Protein AF-A0A7Y3NFU4-F1 (afdb_monomer_lite)

Radius of gyration: 27.8 Å; chains: 1; bounding box: 65×65×71 Å

pLDDT: mean 79.95, std 17.38, range [44.38, 97.94]

Sequence (160 aa):
MVKKQNSPLGSLIEKRLDDLGKTQNWLAVETGLSPAAVSKWMKGGDLKRKQVSRLRELLKVSGDTLLDACEGKWVKVVSSTSAAPYLSASPPAAAFVADRDDVFHHAAPLRSEDLKIAELCRVVQELGPDEVDYLLKKARRILDEESSLRHDIKKSGHSA

Foldseek 3Di:
DPPDDWQLLLVLLVVLCVVVVHDLVRVCVQQVHDSVVSVCVRNQDDDDPVSLVSCCVVSVHDSVSNVCSSVSVPPVPPPPPPVPPPPDDDDPPDDDDDDDDDPPPPPPPDPPVVVVVVVVVVVVVVDDPVRVVVVVVVVVVVVVVVVVVVVVVVVVVPPD

Structure (mmCIF, N/CA/C/O backbone):
data_AF-A0A7Y3NFU4-F1
#
_entry.id   AF-A0A7Y3NFU4-F1
#
loop_
_atom_site.group_PDB
_atom_site.id
_atom_site.type_symbol
_atom_site.label_atom_id
_atom_site.label_alt_id
_atom_site.label_comp_id
_atom_site.label_asym_id
_atom_site.label_entity_id
_atom_site.label_seq_id
_atom_site.pdbx_PDB_ins_code
_atom_site.Cartn_x
_atom_site.Cartn_y
_atom_site.Cartn_z
_atom_site.occupancy
_atom_site.B_iso_or_equiv
_atom_site.auth_seq_id
_atom_site.auth_comp_id
_atom_site.auth_asym_id
_atom_site.auth_atom_id
_atom_site.pdbx_PDB_model_num
ATOM 1 N N . MET A 1 1 ? -23.976 18.784 15.444 1.00 48.56 1 MET A N 1
ATOM 2 C CA . MET A 1 1 ? -22.694 18.543 14.741 1.00 48.56 1 MET A CA 1
ATOM 3 C C . MET A 1 1 ? -22.930 17.491 13.670 1.00 48.56 1 MET A C 1
ATOM 5 O O . MET A 1 1 ? -23.216 16.351 14.010 1.00 48.56 1 MET A O 1
ATOM 9 N N . VAL A 1 2 ? -22.896 17.867 12.391 1.00 44.59 2 VAL A N 1
ATOM 10 C CA . VAL A 1 2 ? -23.046 16.906 11.288 1.00 44.59 2 VAL A CA 1
ATOM 11 C C . VAL A 1 2 ? -21.735 16.124 11.189 1.00 44.59 2 VAL A C 1
ATOM 13 O O . VAL A 1 2 ? -20.701 16.713 10.876 1.00 44.59 2 VAL A O 1
ATOM 16 N N . LYS A 1 3 ? -21.741 14.822 11.511 1.00 58.16 3 LYS A N 1
ATOM 17 C CA . LYS A 1 3 ? -20.585 13.949 11.256 1.00 58.16 3 LYS A CA 1
ATOM 18 C C . LYS A 1 3 ? -20.379 13.923 9.745 1.00 58.16 3 LYS A C 1
ATOM 20 O O . LYS A 1 3 ? -21.201 13.370 9.019 1.00 58.16 3 LYS A O 1
ATOM 25 N N . LYS A 1 4 ? -19.324 14.590 9.276 1.00 70.25 4 LYS A N 1
ATOM 26 C CA . LYS A 1 4 ? -18.932 14.578 7.867 1.00 70.25 4 LYS A CA 1
ATOM 27 C C . LYS A 1 4 ? -18.737 13.113 7.480 1.00 70.25 4 LYS A C 1
ATOM 29 O O . LYS A 1 4 ? -17.946 12.432 8.126 1.00 70.25 4 LYS A O 1
ATOM 34 N N . GLN A 1 5 ? -19.518 12.615 6.523 1.00 73.12 5 GLN A N 1
ATOM 35 C CA . GLN A 1 5 ? -19.413 11.216 6.122 1.00 73.12 5 GLN A CA 1
ATOM 36 C C . GLN A 1 5 ? -18.020 10.986 5.538 1.00 73.12 5 GLN A C 1
ATOM 38 O O . GLN A 1 5 ? -17.620 11.657 4.585 1.00 73.12 5 GLN A O 1
ATOM 43 N N . ASN A 1 6 ? -17.266 10.088 6.171 1.00 80.25 6 ASN A N 1
ATOM 44 C CA . ASN A 1 6 ? -15.981 9.650 5.656 1.00 80.25 6 ASN A CA 1
ATOM 45 C C . ASN A 1 6 ? -16.220 8.853 4.373 1.00 80.25 6 ASN A C 1
ATOM 47 O O . ASN A 1 6 ? -17.256 8.207 4.204 1.00 80.25 6 ASN A O 1
ATOM 51 N N . SER A 1 7 ? -15.261 8.934 3.453 1.00 90.62 7 SER A N 1
ATOM 52 C CA . SER A 1 7 ? -15.305 8.105 2.252 1.00 90.62 7 SER A CA 1
ATOM 53 C C . SER A 1 7 ? -15.290 6.617 2.637 1.00 90.62 7 SER A C 1
ATOM 55 O O . SER A 1 7 ? -14.793 6.282 3.716 1.00 90.62 7 SER A O 1
ATOM 57 N N . PRO A 1 8 ? -15.759 5.711 1.764 1.00 91.38 8 PRO A N 1
ATOM 58 C CA . PRO A 1 8 ? -15.719 4.275 2.033 1.00 91.38 8 PRO A CA 1
ATOM 59 C C . PRO A 1 8 ? -14.302 3.782 2.370 1.00 91.38 8 PRO A C 1
ATOM 61 O O . PRO A 1 8 ? -14.095 3.033 3.326 1.00 91.38 8 PRO A O 1
ATOM 64 N N . LEU A 1 9 ? -13.299 4.286 1.644 1.00 92.62 9 LEU A N 1
ATOM 65 C CA . LEU A 1 9 ? -11.886 4.061 1.941 1.00 92.62 9 LEU A CA 1
ATOM 66 C C . LEU A 1 9 ? -11.491 4.599 3.322 1.00 92.62 9 LEU A C 1
ATOM 68 O O . LEU A 1 9 ? -10.826 3.907 4.088 1.00 92.62 9 LEU A O 1
ATOM 72 N N . GLY A 1 10 ? -11.918 5.812 3.667 1.00 94.31 10 GLY A N 1
ATOM 73 C CA . GLY A 1 10 ? -11.646 6.404 4.974 1.00 94.31 10 GLY A CA 1
ATOM 74 C C . GLY A 1 10 ? -12.231 5.611 6.127 1.00 94.31 10 GLY A C 1
ATOM 75 O O . GLY A 1 10 ? -11.521 5.367 7.095 1.00 94.31 10 GLY A O 1
ATOM 76 N N . SER A 1 11 ? -13.474 5.150 6.000 1.00 93.19 11 SER A N 1
ATOM 77 C CA . SER A 1 11 ? -14.104 4.283 6.996 1.00 93.19 11 SER A CA 1
ATOM 78 C C . SER A 1 11 ? -13.387 2.938 7.130 1.00 93.19 11 SER A C 1
ATOM 80 O O . SER A 1 11 ? -13.247 2.437 8.242 1.00 93.19 11 SER A O 1
ATOM 82 N N . LEU A 1 12 ? -12.897 2.363 6.025 1.00 93.25 12 LEU A N 1
ATOM 83 C CA . LEU A 1 12 ? -12.099 1.135 6.056 1.00 93.25 12 LEU A CA 1
ATOM 84 C C . LEU A 1 12 ? -10.766 1.347 6.792 1.00 93.25 12 LEU A C 1
ATOM 86 O O . LEU A 1 12 ? -10.411 0.542 7.651 1.00 93.25 12 LEU A O 1
ATOM 90 N N . ILE A 1 13 ? -10.045 2.425 6.472 1.00 94.88 13 ILE A N 1
ATOM 91 C CA . ILE A 1 13 ? -8.765 2.764 7.110 1.00 94.88 13 ILE A CA 1
ATOM 92 C C . ILE A 1 13 ? -8.974 3.047 8.599 1.00 94.88 13 ILE A C 1
ATOM 94 O O . ILE A 1 13 ? -8.245 2.510 9.423 1.00 94.88 13 ILE A O 1
ATOM 98 N N . GLU A 1 14 ? -9.976 3.852 8.949 1.00 95.00 14 GLU A N 1
ATOM 99 C CA . GLU A 1 14 ? -10.302 4.207 10.333 1.00 95.00 14 GLU A CA 1
ATOM 100 C C . GLU A 1 14 ? -10.624 2.965 11.164 1.00 95.00 14 GLU A C 1
ATOM 102 O O . GLU A 1 14 ? -10.008 2.755 12.205 1.00 95.00 14 GLU A O 1
ATOM 107 N N . LYS A 1 15 ? -11.496 2.087 10.654 1.00 94.56 15 LYS A N 1
ATOM 108 C CA . LYS A 1 15 ? -11.829 0.820 11.311 1.00 94.56 15 LYS A CA 1
ATOM 109 C C . LYS A 1 15 ? -10.596 -0.058 11.529 1.00 94.56 15 LYS A C 1
ATOM 111 O O . LYS A 1 15 ? -10.440 -0.643 12.590 1.00 94.56 15 LYS A O 1
ATOM 116 N N . ARG A 1 16 ? -9.706 -0.154 10.538 1.00 95.69 16 ARG A N 1
ATOM 117 C CA . ARG A 1 16 ? -8.492 -0.975 10.659 1.00 95.69 16 ARG A CA 1
ATOM 118 C C . ARG A 1 16 ? -7.451 -0.381 11.590 1.00 95.69 16 ARG A C 1
ATOM 120 O O . ARG A 1 16 ? -6.752 -1.131 12.259 1.00 95.69 16 ARG A O 1
ATOM 127 N N . LEU A 1 17 ? -7.336 0.941 11.643 1.00 95.75 17 LEU A N 1
ATOM 128 C CA . LEU A 1 17 ? -6.482 1.600 12.624 1.00 95.75 17 LEU A CA 1
ATOM 129 C C . LEU A 1 17 ? -7.013 1.380 14.044 1.00 95.75 17 LEU A C 1
ATOM 131 O O . LEU A 1 17 ? -6.210 1.100 14.929 1.00 95.75 17 LEU A O 1
ATOM 135 N N . ASP A 1 18 ? -8.333 1.422 14.234 1.00 96.31 18 ASP A N 1
ATOM 136 C CA . ASP A 1 18 ? -8.991 1.110 15.507 1.00 96.31 18 ASP A CA 1
ATOM 137 C C . ASP A 1 18 ? -8.745 -0.349 15.933 1.00 96.31 18 ASP A C 1
ATOM 139 O O . ASP A 1 18 ? -8.213 -0.580 17.018 1.00 96.31 18 ASP A O 1
ATOM 143 N N . ASP A 1 19 ? -8.968 -1.318 15.030 1.00 95.75 19 ASP A N 1
ATOM 144 C CA . ASP A 1 19 ? -8.677 -2.749 15.251 1.00 95.75 19 ASP A CA 1
ATOM 145 C C . ASP A 1 19 ? -7.213 -2.991 15.689 1.00 95.75 19 ASP A C 1
ATOM 147 O O . ASP A 1 19 ? -6.917 -3.918 16.444 1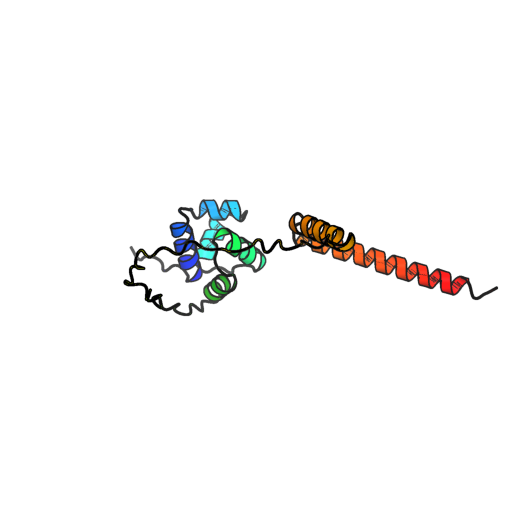.00 95.75 19 ASP A O 1
ATOM 151 N N . LEU A 1 20 ? -6.274 -2.177 15.190 1.00 95.88 20 LEU A N 1
ATOM 152 C CA . LEU A 1 20 ? -4.839 -2.281 15.476 1.00 95.88 20 LEU A CA 1
ATOM 153 C C . LEU A 1 20 ? -4.382 -1.414 16.664 1.00 95.88 20 LEU A C 1
ATOM 155 O O . LEU A 1 20 ? -3.201 -1.462 17.027 1.00 95.88 20 LEU A O 1
ATOM 159 N N . GLY A 1 21 ? -5.262 -0.589 17.240 1.00 97.19 21 GLY A N 1
ATOM 160 C CA . GLY A 1 21 ? -4.907 0.396 18.265 1.00 97.19 21 GLY A CA 1
ATOM 161 C C . GLY A 1 21 ? -3.889 1.434 17.776 1.00 97.19 21 GLY A C 1
ATOM 162 O O . GLY A 1 21 ? -2.999 1.848 18.523 1.00 97.19 21 GLY A O 1
ATOM 163 N N . LYS A 1 22 ? -3.953 1.811 16.495 1.00 97.94 22 LYS A N 1
ATOM 164 C CA . LYS A 1 22 ? -3.043 2.766 15.846 1.00 97.94 22 LYS A CA 1
ATOM 165 C C . LYS A 1 22 ? -3.758 4.067 15.507 1.00 97.94 22 LYS A C 1
ATOM 167 O O . LYS A 1 22 ? -4.975 4.139 15.408 1.00 97.94 22 LYS A O 1
ATOM 172 N N . THR A 1 23 ? -2.975 5.123 15.305 1.00 97.38 23 THR A N 1
ATOM 173 C CA . THR A 1 23 ? -3.491 6.451 14.954 1.00 97.38 23 THR A CA 1
ATOM 174 C C . THR A 1 23 ? -3.185 6.801 13.501 1.00 97.38 23 THR A C 1
ATOM 176 O O . THR A 1 23 ? -2.295 6.230 12.870 1.00 97.38 23 THR A O 1
ATOM 179 N N . GLN A 1 24 ? -3.877 7.810 12.970 1.00 96.50 24 GLN A N 1
ATOM 180 C CA . GLN A 1 24 ? -3.583 8.359 11.643 1.00 96.50 24 GLN A CA 1
ATOM 181 C C . GLN A 1 24 ? -2.126 8.849 11.526 1.00 96.50 24 GLN A C 1
ATOM 183 O O . GLN A 1 24 ? -1.513 8.723 10.467 1.00 96.50 24 GLN A O 1
ATOM 188 N N . ASN A 1 25 ? -1.563 9.391 12.612 1.00 97.44 25 ASN A N 1
ATOM 189 C CA . ASN A 1 25 ? -0.176 9.853 12.633 1.00 97.44 25 ASN A CA 1
ATOM 190 C C . ASN A 1 25 ? 0.812 8.688 12.503 1.00 97.44 25 ASN A C 1
ATOM 192 O O . ASN A 1 25 ? 1.798 8.802 11.785 1.00 97.44 25 ASN A O 1
ATOM 196 N N . TRP A 1 26 ? 0.517 7.548 13.135 1.00 97.81 26 TRP A N 1
ATOM 197 C CA . TRP A 1 26 ? 1.317 6.334 12.967 1.00 97.81 26 TRP A CA 1
ATOM 198 C C . TRP A 1 26 ? 1.345 5.888 11.500 1.00 97.81 26 TRP A C 1
ATOM 200 O O . TRP A 1 26 ? 2.417 5.663 10.946 1.00 97.81 26 TRP A O 1
ATOM 210 N N . LEU A 1 27 ? 0.187 5.873 10.831 1.00 96.81 27 LEU A N 1
ATOM 211 C CA . LEU A 1 27 ? 0.111 5.509 9.414 1.00 96.81 27 LEU A CA 1
ATOM 212 C C . LEU A 1 27 ? 0.918 6.467 8.523 1.00 96.81 27 LEU A C 1
ATOM 214 O O . LEU A 1 27 ? 1.547 6.035 7.559 1.00 96.81 27 LEU A O 1
ATOM 218 N N . ALA A 1 28 ? 0.919 7.762 8.845 1.00 96.75 28 ALA A N 1
ATOM 219 C CA . ALA A 1 28 ? 1.702 8.769 8.133 1.00 96.75 28 ALA A CA 1
ATOM 220 C C . ALA A 1 28 ? 3.214 8.492 8.238 1.00 96.75 28 ALA A C 1
ATOM 222 O O . ALA A 1 28 ? 3.910 8.508 7.224 1.00 96.75 28 ALA A O 1
ATOM 223 N N . VAL A 1 29 ? 3.701 8.147 9.435 1.00 96.94 29 VAL A N 1
ATOM 224 C CA . VAL A 1 29 ? 5.111 7.793 9.672 1.00 96.94 29 VAL A CA 1
ATOM 225 C C . VAL A 1 29 ? 5.508 6.535 8.894 1.00 96.94 29 VAL A C 1
ATOM 227 O O . VAL A 1 29 ? 6.477 6.569 8.142 1.00 96.94 29 VAL A O 1
ATOM 230 N N . GLU A 1 30 ? 4.727 5.457 8.988 1.00 96.75 30 GLU A N 1
ATOM 231 C CA . GLU A 1 30 ? 5.039 4.173 8.332 1.00 96.75 30 GLU A CA 1
ATOM 232 C C . GLU A 1 30 ? 5.006 4.234 6.796 1.00 96.75 30 GLU A C 1
ATOM 234 O O . GLU A 1 30 ? 5.702 3.490 6.091 1.00 96.75 30 GLU A O 1
ATOM 239 N N . THR A 1 31 ? 4.177 5.130 6.258 1.00 94.19 31 THR A N 1
ATOM 240 C CA . THR A 1 31 ? 4.071 5.370 4.814 1.00 94.19 31 THR A CA 1
ATOM 241 C C . THR A 1 31 ? 5.043 6.438 4.312 1.00 94.19 31 THR A C 1
ATOM 243 O O . THR A 1 31 ? 5.176 6.595 3.098 1.00 94.19 31 THR A O 1
ATOM 246 N N . GLY A 1 32 ? 5.724 7.164 5.206 1.00 95.56 32 GLY A N 1
ATOM 247 C CA . GLY A 1 32 ? 6.588 8.294 4.854 1.00 95.56 32 GLY A CA 1
ATOM 248 C C . GLY A 1 32 ? 5.823 9.488 4.274 1.00 95.56 32 GLY A C 1
ATOM 249 O O . GLY A 1 32 ? 6.354 10.229 3.448 1.00 95.56 32 GLY A O 1
ATOM 250 N N . LEU A 1 33 ? 4.554 9.658 4.649 1.00 94.94 33 LEU A N 1
ATOM 251 C CA . LEU A 1 33 ? 3.673 10.706 4.135 1.00 94.94 33 LEU A CA 1
ATOM 252 C C . LEU A 1 33 ? 3.315 11.721 5.210 1.00 94.94 33 LEU A C 1
ATOM 254 O O . LEU A 1 33 ? 3.423 11.475 6.407 1.00 94.94 33 LEU A O 1
ATOM 258 N N . SER A 1 34 ? 2.830 12.886 4.780 1.00 96.56 34 SER A N 1
ATOM 259 C CA . SER A 1 34 ? 2.312 13.873 5.720 1.00 96.56 34 SER A CA 1
ATOM 260 C C . SER A 1 34 ? 0.948 13.437 6.282 1.00 96.56 34 SER A C 1
ATOM 262 O O . SER A 1 34 ? 0.131 12.859 5.554 1.00 96.56 34 SER A O 1
ATOM 264 N N . PRO A 1 35 ? 0.619 13.786 7.541 1.00 95.25 35 PRO A N 1
ATOM 265 C CA . PRO A 1 35 ? -0.703 13.517 8.113 1.00 95.25 35 PRO A CA 1
ATOM 266 C C . PRO A 1 35 ? -1.845 14.108 7.273 1.00 95.25 35 PRO A C 1
ATOM 268 O O . PRO A 1 35 ? -2.932 13.534 7.193 1.00 95.25 35 PRO A O 1
ATOM 271 N N . ALA A 1 36 ? -1.591 15.229 6.588 1.00 95.62 36 ALA A N 1
ATOM 272 C CA . ALA A 1 36 ? -2.537 15.859 5.673 1.00 95.62 36 ALA A CA 1
ATOM 273 C C . ALA A 1 36 ? -2.839 14.990 4.439 1.00 95.62 36 ALA A C 1
ATOM 275 O O . ALA A 1 36 ? -3.994 14.921 4.017 1.00 95.62 36 ALA A O 1
ATOM 276 N N . ALA A 1 37 ? -1.836 14.296 3.888 1.00 95.12 37 ALA A N 1
ATOM 277 C CA . ALA A 1 37 ? -2.028 13.365 2.778 1.00 95.12 37 ALA A CA 1
ATOM 278 C C . ALA A 1 37 ? -2.908 12.180 3.199 1.00 95.12 37 ALA A C 1
ATOM 280 O O . ALA A 1 37 ? -3.885 11.874 2.518 1.00 95.12 37 ALA A O 1
ATOM 281 N N . VAL A 1 38 ? -2.644 11.601 4.376 1.00 95.19 38 VAL A N 1
ATOM 282 C CA . VAL A 1 38 ? -3.484 10.532 4.941 1.00 95.19 38 VAL A CA 1
ATOM 283 C C . VAL A 1 38 ? -4.914 11.030 5.185 1.00 95.19 38 VAL A C 1
ATOM 285 O O . VAL A 1 38 ? -5.878 10.357 4.825 1.00 95.19 38 VAL A O 1
ATOM 288 N N . SER A 1 39 ? -5.079 12.255 5.701 1.00 95.25 39 SER A N 1
ATOM 289 C CA . SER A 1 39 ? -6.407 12.862 5.885 1.00 95.25 39 SER A CA 1
ATOM 290 C C . SER A 1 39 ? -7.151 13.012 4.558 1.00 95.25 39 SER A C 1
ATOM 292 O O . SER A 1 39 ? -8.366 12.819 4.500 1.00 95.25 39 SER A O 1
ATOM 294 N N . LYS A 1 40 ? -6.436 13.353 3.479 1.00 94.44 40 LYS A N 1
ATOM 295 C CA . LYS A 1 40 ? -7.011 13.473 2.137 1.00 94.44 40 LYS A CA 1
ATOM 296 C C . LYS A 1 40 ? -7.503 12.120 1.622 1.00 94.44 40 LYS A C 1
ATOM 298 O O . LYS A 1 40 ? -8.592 12.072 1.062 1.00 94.44 40 LYS A O 1
ATOM 303 N N . TRP A 1 41 ? -6.779 11.030 1.874 1.00 93.12 41 TRP A N 1
ATOM 304 C CA . TRP A 1 41 ? -7.235 9.676 1.529 1.00 93.12 41 TRP A CA 1
ATOM 305 C C . TRP A 1 41 ? -8.480 9.266 2.296 1.00 93.12 41 TRP A C 1
ATOM 307 O O . TRP A 1 41 ? -9.428 8.767 1.700 1.00 93.12 41 TRP A O 1
ATOM 317 N N . MET A 1 42 ? -8.535 9.556 3.598 1.00 93.19 42 MET A N 1
ATOM 318 C CA . MET A 1 42 ? -9.725 9.249 4.397 1.00 93.19 42 MET A CA 1
ATOM 319 C C . MET A 1 42 ? -10.965 10.022 3.918 1.00 93.19 42 MET A C 1
ATOM 321 O O . MET A 1 42 ? -12.100 9.555 4.022 1.00 93.19 42 MET A O 1
ATOM 325 N N . LYS A 1 43 ? -10.751 11.189 3.308 1.00 92.31 43 LYS A N 1
ATOM 326 C CA . LYS A 1 43 ? -11.796 12.001 2.673 1.00 92.31 43 LYS A CA 1
ATOM 327 C C . LYS A 1 43 ? -12.127 11.579 1.234 1.00 92.31 43 LYS A C 1
ATOM 329 O O . LYS A 1 43 ? -12.962 12.232 0.621 1.00 92.31 43 LYS A O 1
ATOM 334 N N . GLY A 1 44 ? -11.517 10.512 0.713 1.00 88.75 44 G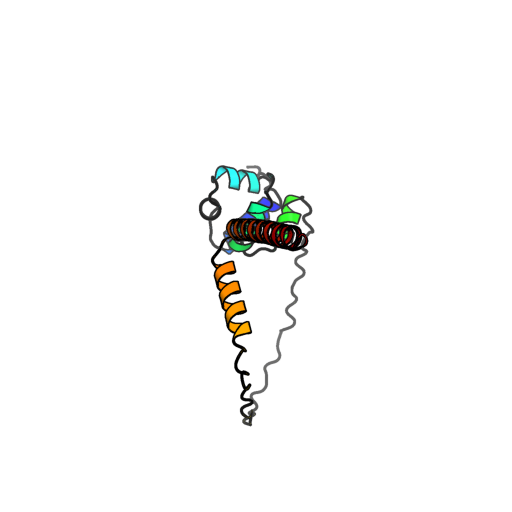LY A N 1
ATOM 335 C CA . GLY A 1 44 ? -11.792 9.971 -0.623 1.00 88.75 44 GLY A CA 1
ATOM 336 C C . GLY A 1 44 ? -10.867 10.491 -1.722 1.00 88.75 44 GLY A C 1
ATOM 337 O O . GLY A 1 44 ? -11.254 10.509 -2.882 1.00 88.75 44 GLY A O 1
ATOM 338 N N . GLY A 1 45 ? -9.673 10.974 -1.375 1.00 89.62 45 GLY A N 1
ATOM 339 C CA . GLY A 1 45 ? -8.660 11.328 -2.370 1.00 89.62 45 GLY A CA 1
ATOM 340 C C . GLY A 1 45 ? -8.044 10.101 -3.048 1.00 89.62 45 GLY A C 1
ATOM 341 O O . GLY A 1 45 ? -7.965 9.036 -2.440 1.00 89.62 45 GLY A O 1
ATOM 342 N N . ASP A 1 46 ? -7.544 10.287 -4.271 1.00 87.81 46 ASP A N 1
ATOM 343 C CA . ASP A 1 46 ? -6.909 9.227 -5.058 1.00 87.81 46 ASP A CA 1
ATOM 344 C C . ASP A 1 46 ? -5.727 8.569 -4.342 1.00 87.81 46 ASP A C 1
ATOM 346 O O . ASP A 1 46 ? -4.768 9.228 -3.913 1.00 87.81 46 ASP A O 1
ATOM 350 N N . LEU A 1 47 ? -5.779 7.240 -4.280 1.00 89.69 47 LEU A N 1
ATOM 351 C CA . LEU A 1 47 ? -4.717 6.407 -3.747 1.00 89.69 47 LEU A CA 1
ATOM 352 C C . LEU A 1 47 ? -3.851 5.877 -4.895 1.00 89.69 47 LEU A C 1
ATOM 354 O O . LEU A 1 47 ? -4.325 5.177 -5.790 1.00 89.69 47 LEU A O 1
ATOM 358 N N . LYS A 1 48 ? -2.550 6.188 -4.890 1.00 90.12 48 LYS A N 1
ATOM 359 C CA . LYS A 1 48 ? -1.645 5.687 -5.935 1.00 90.12 48 LYS A CA 1
ATOM 360 C C . LYS A 1 48 ? -1.364 4.201 -5.716 1.00 90.12 48 LYS A C 1
ATOM 362 O O . LYS A 1 48 ? -1.111 3.785 -4.589 1.00 90.12 48 LYS A O 1
ATOM 367 N N . ARG A 1 49 ? -1.258 3.412 -6.795 1.00 87.44 49 ARG A N 1
ATOM 368 C CA . ARG A 1 49 ? -0.955 1.962 -6.719 1.00 87.44 49 ARG A CA 1
ATOM 369 C C . ARG A 1 49 ? 0.280 1.629 -5.873 1.00 87.44 49 ARG A C 1
ATOM 371 O O . ARG A 1 49 ? 0.241 0.681 -5.103 1.00 87.44 49 ARG A O 1
ATOM 378 N N . LYS A 1 50 ? 1.341 2.443 -5.950 1.00 89.00 50 LYS A N 1
ATOM 379 C CA . LYS A 1 50 ? 2.552 2.265 -5.122 1.00 89.00 50 LYS A CA 1
ATOM 380 C C . LYS A 1 50 ? 2.254 2.288 -3.615 1.00 89.00 50 LYS A C 1
ATOM 382 O O . LYS A 1 50 ? 2.914 1.606 -2.844 1.00 89.00 50 LYS A O 1
ATOM 387 N N . GLN A 1 51 ? 1.259 3.066 -3.198 1.00 92.56 51 GLN A N 1
ATOM 388 C CA . GLN A 1 51 ? 0.869 3.209 -1.795 1.00 92.56 51 GLN A CA 1
ATOM 389 C C . GLN A 1 51 ? -0.070 2.087 -1.352 1.00 92.56 51 GLN A C 1
ATOM 391 O O . GLN A 1 51 ? -0.022 1.691 -0.192 1.00 92.56 51 GLN A O 1
ATOM 396 N N . VAL A 1 52 ? -0.861 1.532 -2.278 1.00 93.56 52 VAL A N 1
ATOM 397 C CA . VAL A 1 52 ? -1.744 0.383 -2.021 1.00 93.56 52 VAL A CA 1
ATOM 398 C C . VAL A 1 52 ? -0.947 -0.811 -1.501 1.00 93.56 52 VAL A C 1
ATOM 400 O O . VAL A 1 52 ? -1.335 -1.382 -0.487 1.00 93.56 52 VAL A O 1
ATOM 403 N N . SER A 1 53 ? 0.188 -1.154 -2.127 1.00 92.38 53 SER A N 1
ATOM 404 C CA . SER A 1 53 ? 1.020 -2.283 -1.677 1.00 92.38 53 SER A CA 1
ATOM 405 C C . SER A 1 53 ? 1.487 -2.115 -0.231 1.00 92.38 53 SER A C 1
ATOM 407 O O . SER A 1 53 ? 1.380 -3.044 0.561 1.00 92.38 53 SER A O 1
ATOM 409 N N . ARG A 1 54 ? 1.916 -0.907 0.147 1.00 93.56 54 ARG A N 1
ATOM 410 C CA . ARG A 1 54 ? 2.379 -0.619 1.511 1.00 93.56 54 ARG A CA 1
ATOM 411 C C . ARG A 1 54 ? 1.233 -0.611 2.528 1.00 93.56 54 ARG A C 1
ATOM 413 O O . ARG A 1 54 ? 1.360 -1.154 3.618 1.00 93.56 54 ARG A O 1
ATOM 420 N N . LEU A 1 55 ? 0.088 -0.031 2.167 1.00 94.62 55 LEU A N 1
ATOM 421 C CA . LEU A 1 55 ? -1.120 -0.032 3.002 1.00 94.62 55 LEU A CA 1
ATOM 422 C C . LEU A 1 55 ? -1.652 -1.442 3.255 1.00 94.62 55 LEU A C 1
ATOM 424 O O . LEU A 1 55 ? -2.107 -1.724 4.362 1.00 94.62 55 LEU A O 1
ATOM 428 N N . ARG A 1 56 ? -1.580 -2.320 2.249 1.00 95.50 56 ARG A N 1
ATOM 429 C CA . ARG A 1 56 ? -1.975 -3.730 2.345 1.00 95.50 56 ARG A CA 1
ATOM 430 C C . ARG A 1 56 ? -1.238 -4.429 3.488 1.00 95.50 56 ARG A C 1
ATOM 432 O O . ARG A 1 56 ? -1.864 -5.110 4.297 1.00 95.50 56 ARG A O 1
ATOM 439 N N . GLU A 1 57 ? 0.073 -4.227 3.562 1.00 95.25 57 GLU A N 1
ATOM 440 C CA . GLU A 1 57 ? 0.941 -4.822 4.581 1.00 95.25 57 GLU A CA 1
ATOM 441 C C . GLU A 1 57 ? 0.676 -4.224 5.966 1.00 95.25 57 GLU A C 1
ATOM 443 O O . GLU A 1 57 ? 0.474 -4.963 6.930 1.00 95.25 57 GLU A O 1
ATOM 448 N N . LEU A 1 58 ? 0.592 -2.893 6.058 1.00 96.06 58 LEU A N 1
ATOM 449 C CA . LEU A 1 58 ? 0.415 -2.185 7.331 1.00 96.06 58 LEU A CA 1
ATOM 450 C C . LEU A 1 58 ? -0.962 -2.421 7.964 1.00 96.06 58 LEU A C 1
ATOM 452 O O . LEU A 1 58 ? -1.062 -2.610 9.174 1.00 96.06 58 LEU A O 1
ATOM 456 N N . LEU A 1 59 ? -2.027 -2.413 7.157 1.00 95.75 59 LEU A N 1
ATOM 457 C CA . LEU A 1 59 ? -3.405 -2.575 7.633 1.00 95.75 59 LEU A CA 1
ATOM 458 C C . LEU A 1 59 ? -3.876 -4.035 7.627 1.00 95.75 59 LEU A C 1
ATOM 460 O O . LEU A 1 59 ? -4.979 -4.312 8.097 1.00 95.75 59 LEU A O 1
ATOM 464 N N . LYS A 1 60 ? -3.069 -4.964 7.093 1.00 95.00 60 LYS A N 1
ATOM 465 C CA . LYS A 1 60 ? -3.421 -6.385 6.918 1.00 95.00 60 LYS A CA 1
ATOM 466 C C . LYS A 1 60 ? -4.758 -6.577 6.183 1.00 95.00 60 LYS A C 1
ATOM 468 O O . LYS A 1 60 ? -5.585 -7.407 6.561 1.00 95.00 60 LYS A O 1
ATOM 473 N N . VAL A 1 61 ? -4.986 -5.791 5.132 1.00 94.56 61 VAL A N 1
ATOM 474 C CA . VAL A 1 61 ? -6.189 -5.854 4.278 1.00 94.56 61 VAL A CA 1
ATOM 475 C C . VAL A 1 61 ? -5.796 -6.321 2.883 1.00 94.56 61 VAL A C 1
ATOM 477 O O . VAL A 1 61 ? -4.682 -6.047 2.456 1.00 94.56 61 VAL A O 1
ATOM 480 N N . SER A 1 62 ? -6.684 -7.008 2.154 1.00 93.69 62 SER A N 1
ATOM 481 C CA . SER A 1 62 ? -6.414 -7.352 0.752 1.00 93.69 62 SER A CA 1
ATOM 482 C C . SER A 1 62 ? -6.282 -6.099 -0.121 1.00 93.69 62 SER A C 1
ATOM 484 O O . SER A 1 62 ? -6.975 -5.101 0.093 1.00 93.69 62 SER A O 1
ATOM 486 N N . GLY A 1 63 ? -5.412 -6.168 -1.131 1.00 90.50 63 GLY A N 1
ATOM 487 C CA . GLY A 1 63 ? -5.236 -5.090 -2.105 1.00 90.50 63 GLY A CA 1
ATOM 488 C C . GLY A 1 63 ? -6.527 -4.794 -2.869 1.00 90.50 63 GLY A C 1
ATOM 489 O O . GLY A 1 63 ? -6.864 -3.626 -3.041 1.00 90.50 63 GLY A O 1
ATOM 490 N N . ASP A 1 64 ? -7.287 -5.832 -3.231 1.00 89.94 64 ASP A N 1
ATOM 491 C CA . ASP A 1 64 ? -8.570 -5.691 -3.932 1.00 89.94 64 ASP A CA 1
ATOM 492 C C . ASP A 1 64 ? -9.577 -4.894 -3.101 1.00 89.94 64 ASP A C 1
ATOM 494 O O . ASP A 1 64 ? -10.160 -3.933 -3.584 1.00 89.94 64 ASP A O 1
ATOM 498 N N . THR A 1 65 ? -9.688 -5.189 -1.802 1.00 90.75 65 THR A N 1
ATOM 499 C CA . THR A 1 65 ? -10.594 -4.467 -0.895 1.00 90.75 65 THR A CA 1
ATOM 500 C C . THR A 1 65 ? -10.236 -2.983 -0.771 1.00 90.75 65 THR A C 1
ATOM 502 O O . THR A 1 65 ? -11.125 -2.140 -0.656 1.00 90.75 65 THR A O 1
ATOM 505 N N . LEU A 1 66 ? -8.941 -2.646 -0.786 1.00 91.38 66 LEU A N 1
ATOM 506 C CA . LEU A 1 66 ? -8.482 -1.253 -0.781 1.00 91.38 66 LEU A CA 1
ATOM 507 C C . LEU A 1 66 ? -8.822 -0.538 -2.097 1.00 91.38 66 LEU A C 1
ATOM 509 O O . LEU A 1 66 ? -9.225 0.625 -2.064 1.00 91.38 66 LEU A O 1
ATOM 513 N N . LEU A 1 67 ? -8.673 -1.221 -3.235 1.00 90.44 67 LEU A N 1
ATOM 514 C CA . LEU A 1 67 ? -8.993 -0.676 -4.557 1.00 90.44 67 LEU A CA 1
ATOM 515 C C . LEU A 1 67 ? -10.504 -0.494 -4.743 1.00 90.44 67 LEU A C 1
ATOM 517 O O . LEU A 1 67 ? -10.930 0.596 -5.116 1.00 90.44 67 LEU A O 1
ATOM 521 N N . ASP A 1 68 ? -11.312 -1.486 -4.376 1.00 90.19 68 ASP A N 1
ATOM 522 C CA . ASP A 1 68 ? -12.778 -1.414 -4.416 1.00 90.19 68 ASP A CA 1
ATOM 523 C C . ASP A 1 68 ? -13.309 -0.252 -3.565 1.00 90.19 68 ASP A C 1
ATOM 525 O O . ASP A 1 68 ? -14.187 0.509 -3.983 1.00 90.19 68 ASP A O 1
ATOM 529 N N . ALA A 1 69 ? -12.728 -0.059 -2.374 1.00 89.00 69 ALA A N 1
ATOM 530 C CA . ALA A 1 69 ? -13.063 1.063 -1.503 1.00 89.00 69 ALA A CA 1
ATOM 531 C C . ALA A 1 69 ? -12.641 2.422 -2.085 1.00 89.00 69 ALA A C 1
ATOM 533 O O . ALA A 1 69 ? -13.311 3.424 -1.826 1.00 89.00 69 ALA A O 1
ATOM 534 N N . CYS A 1 70 ? -11.562 2.462 -2.873 1.00 88.19 70 CYS A N 1
ATOM 535 C CA . CYS A 1 70 ? -11.107 3.661 -3.576 1.00 88.19 70 CYS A CA 1
ATOM 536 C C . CYS A 1 70 ? -12.018 4.010 -4.762 1.00 88.19 70 CYS A C 1
ATOM 538 O O . CYS A 1 70 ? -12.311 5.181 -4.981 1.00 88.19 70 CYS A O 1
ATOM 540 N N . GLU A 1 71 ? -12.517 3.010 -5.492 1.00 87.31 71 GLU A N 1
ATOM 541 C CA . GLU A 1 71 ? -13.455 3.200 -6.607 1.00 87.31 71 GLU A CA 1
ATOM 542 C C . GLU A 1 71 ? -14.882 3.541 -6.143 1.00 87.31 71 GLU A C 1
ATOM 544 O O . GLU A 1 71 ? -15.782 3.730 -6.961 1.00 87.31 71 GLU A O 1
ATOM 549 N N . GLY A 1 72 ? -15.123 3.586 -4.828 1.00 79.62 72 GLY A N 1
ATOM 550 C CA . GLY A 1 72 ? -16.459 3.776 -4.265 1.00 79.62 72 GLY A CA 1
ATOM 551 C C . GLY A 1 72 ? -17.388 2.583 -4.502 1.00 79.62 72 GLY A C 1
ATOM 552 O O . GLY A 1 72 ? -18.562 2.635 -4.135 1.00 79.62 72 GLY A O 1
ATOM 553 N N . LYS A 1 73 ? -16.866 1.480 -5.051 1.00 73.06 73 LYS A N 1
ATOM 554 C CA . LYS A 1 73 ? -17.548 0.194 -5.163 1.00 73.06 73 LYS A CA 1
ATOM 555 C C . LYS A 1 73 ? -17.463 -0.508 -3.818 1.00 73.06 73 LYS A C 1
ATOM 557 O O . LYS A 1 73 ? -16.855 -1.561 -3.667 1.00 73.06 73 LYS A O 1
ATOM 562 N N . TRP A 1 74 ? -18.095 0.074 -2.805 1.00 63.62 74 TRP A N 1
ATOM 563 C CA . TRP A 1 74 ? -18.401 -0.696 -1.613 1.00 63.62 74 TRP A CA 1
ATOM 564 C C . TRP A 1 74 ? -19.475 -1.707 -1.981 1.00 63.62 74 TRP A C 1
ATOM 566 O O . TRP A 1 74 ? -20.676 -1.461 -1.866 1.00 63.62 74 TRP A O 1
ATOM 576 N N . VAL A 1 75 ? -19.017 -2.881 -2.416 1.00 58.41 75 VAL A N 1
ATOM 577 C CA . VAL A 1 75 ? -19.779 -4.101 -2.215 1.00 58.41 75 VAL A CA 1
ATOM 578 C C . VAL A 1 75 ? -20.083 -4.077 -0.729 1.00 58.41 75 VAL A C 1
ATOM 580 O O . VAL A 1 75 ? -19.157 -4.061 0.083 1.00 58.41 75 VAL A O 1
ATOM 583 N N . LYS A 1 76 ? -21.364 -3.959 -0.354 1.00 58.72 76 LYS A N 1
ATOM 584 C CA . LYS A 1 76 ? -21.787 -4.292 1.003 1.00 58.72 76 LYS A CA 1
ATOM 585 C C . LYS A 1 76 ? -21.235 -5.690 1.200 1.00 58.72 76 LYS A C 1
ATOM 587 O O . LYS A 1 76 ? -21.824 -6.645 0.701 1.00 58.72 76 LYS A O 1
ATOM 592 N N . VAL A 1 77 ? -20.076 -5.796 1.848 1.00 56.06 77 VAL A N 1
ATOM 593 C CA . VAL A 1 77 ? -19.598 -7.042 2.409 1.00 56.06 77 VAL A CA 1
ATOM 594 C C . VAL A 1 77 ? -20.612 -7.257 3.501 1.00 56.06 77 VAL A C 1
ATOM 596 O O . VAL A 1 77 ? -20.480 -6.762 4.619 1.00 56.06 77 VAL A O 1
ATOM 599 N N . VAL A 1 78 ? -21.742 -7.830 3.085 1.00 47.03 78 VAL A N 1
ATOM 600 C CA . VAL A 1 78 ? -22.771 -8.340 3.953 1.00 47.03 78 VAL A CA 1
ATOM 601 C C . VAL A 1 78 ? -21.947 -9.126 4.935 1.00 47.03 78 VAL A C 1
ATOM 603 O O . VAL A 1 78 ? -21.160 -9.984 4.520 1.00 47.03 78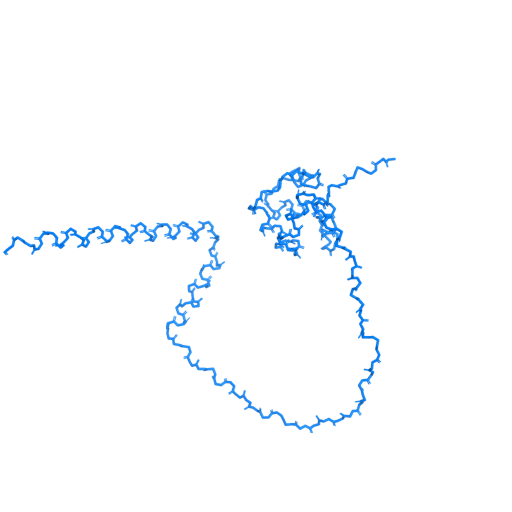 VAL A O 1
ATOM 606 N N . SER A 1 79 ? -22.045 -8.735 6.198 1.00 47.72 79 SER A N 1
ATOM 607 C CA . SER A 1 79 ? -21.676 -9.549 7.332 1.00 47.72 79 SER A CA 1
ATOM 608 C C . SER A 1 79 ? -22.437 -10.857 7.170 1.00 47.72 79 SER A C 1
ATOM 610 O O . SER A 1 79 ? -23.433 -11.093 7.840 1.00 47.72 79 SER A O 1
ATOM 612 N N . SER A 1 80 ? -22.001 -11.699 6.236 1.00 47.84 80 SER A N 1
ATOM 613 C CA . SER A 1 80 ? -22.241 -13.117 6.219 1.00 47.84 80 SER A CA 1
ATOM 614 C C . SER A 1 80 ? -21.408 -13.559 7.394 1.00 47.84 80 SER A C 1
ATOM 616 O O . SER A 1 80 ? -20.247 -13.933 7.261 1.00 47.84 80 SER A O 1
ATOM 618 N N . THR A 1 81 ? -21.954 -13.275 8.581 1.00 47.34 81 THR A N 1
ATOM 619 C CA . THR A 1 81 ? -22.194 -14.245 9.618 1.00 47.34 81 THR A CA 1
ATOM 620 C C . THR A 1 81 ? -21.559 -15.536 9.168 1.00 47.34 81 THR A C 1
ATOM 622 O O . THR A 1 81 ? -22.178 -16.354 8.488 1.00 47.34 81 THR A O 1
ATOM 625 N N . SER A 1 82 ? -20.272 -15.652 9.488 1.00 44.38 82 SER A N 1
ATOM 626 C CA . SER A 1 82 ? -19.690 -16.939 9.778 1.00 44.38 82 SER A CA 1
ATOM 627 C C . SER A 1 82 ? -20.565 -17.462 10.906 1.00 44.38 82 SER A C 1
ATOM 629 O O . SER A 1 82 ? -20.374 -17.145 12.080 1.00 44.38 82 SER A O 1
ATOM 631 N N . ALA A 1 83 ? -21.658 -18.108 10.508 1.00 48.66 83 ALA A N 1
ATOM 632 C CA . ALA A 1 83 ? -22.390 -19.018 11.336 1.00 48.66 83 ALA A CA 1
ATOM 633 C C . ALA A 1 83 ? -21.331 -20.034 11.720 1.00 48.66 83 ALA A C 1
ATOM 635 O O . ALA A 1 83 ? -20.973 -20.877 10.911 1.00 48.66 83 ALA A O 1
ATOM 636 N N . ALA A 1 84 ? -20.747 -19.866 12.901 1.00 53.94 84 ALA A N 1
ATOM 637 C CA . ALA A 1 84 ? -19.992 -20.917 13.532 1.00 53.94 84 ALA A CA 1
ATOM 638 C C . ALA A 1 84 ? -20.982 -22.071 13.747 1.00 53.94 84 ALA A C 1
ATOM 640 O O . ALA A 1 84 ? -21.851 -21.943 14.613 1.00 53.94 84 ALA A O 1
ATOM 641 N N . PRO A 1 85 ? -20.900 -23.195 13.011 1.00 51.03 85 PRO A N 1
ATOM 642 C CA . PRO A 1 85 ? -21.604 -24.399 13.385 1.00 51.03 85 PRO A CA 1
ATOM 643 C C . PRO A 1 85 ? -20.625 -25.212 14.232 1.00 51.03 85 PRO A C 1
ATOM 645 O O . PRO A 1 85 ? -20.190 -26.281 13.838 1.00 51.03 85 PRO A O 1
ATOM 648 N N . TYR A 1 86 ? -20.199 -24.659 15.365 1.00 53.41 86 TYR A N 1
ATOM 649 C CA . TYR A 1 86 ? -19.482 -25.430 16.380 1.00 53.41 86 TYR A CA 1
ATOM 650 C C . TYR A 1 86 ? -20.062 -25.113 17.755 1.00 53.41 86 TYR A C 1
ATOM 652 O O . TYR A 1 86 ? -19.362 -24.857 18.728 1.00 53.41 86 TYR A O 1
ATOM 660 N N . LEU A 1 87 ? -21.393 -25.152 17.829 1.00 52.38 87 LEU A N 1
ATOM 661 C CA . LEU A 1 87 ? -22.042 -25.607 19.044 1.00 52.38 87 LEU A CA 1
ATOM 662 C C . LEU A 1 87 ? -21.852 -27.126 19.121 1.00 52.38 87 LEU A C 1
ATOM 664 O O . LEU A 1 87 ? -22.439 -27.879 18.354 1.00 52.38 87 LEU A O 1
ATOM 668 N N . SER A 1 88 ? -21.067 -27.530 20.115 1.00 58.81 88 SER A N 1
ATOM 669 C CA . SER A 1 88 ? -21.391 -28.662 20.980 1.00 58.81 88 SER A CA 1
ATOM 670 C C . SER A 1 88 ? -21.367 -30.065 20.363 1.00 58.81 88 SER A C 1
ATOM 672 O O . SER A 1 88 ? -22.403 -30.700 20.181 1.00 58.81 88 SER A O 1
ATOM 674 N N . ALA A 1 89 ? -20.169 -30.631 20.241 1.00 49.03 89 ALA A N 1
ATOM 675 C CA . ALA A 1 89 ? -19.985 -32.043 20.556 1.00 49.03 89 ALA A CA 1
ATOM 676 C C . ALA A 1 89 ? -18.679 -32.204 21.336 1.00 49.03 89 ALA A C 1
ATOM 678 O O . ALA A 1 89 ? -17.583 -32.131 20.788 1.00 49.03 89 ALA A O 1
ATOM 679 N N . SER A 1 90 ? -18.831 -32.363 22.648 1.00 57.59 90 SER A N 1
ATOM 680 C CA . SER A 1 90 ? -17.789 -32.830 23.554 1.00 57.59 90 SER A CA 1
ATOM 681 C C . SER A 1 90 ? -17.229 -34.156 23.016 1.00 57.59 90 SER A C 1
ATOM 683 O O . SER A 1 90 ? -18.013 -35.098 22.863 1.00 57.59 90 SER A O 1
ATOM 685 N N . PRO A 1 91 ? -15.930 -34.271 22.687 1.00 57.44 91 PRO A N 1
ATOM 686 C CA . PRO A 1 91 ? -15.364 -35.569 22.360 1.00 57.44 91 PRO A CA 1
ATOM 687 C C . PRO A 1 91 ? -15.354 -36.436 23.632 1.00 57.44 91 PRO A C 1
ATOM 689 O O . PRO A 1 91 ? -14.908 -35.967 24.684 1.00 57.44 91 PRO A O 1
ATOM 692 N N . PRO A 1 92 ? -15.857 -37.683 23.583 1.00 54.12 92 PRO A N 1
ATOM 693 C CA . PRO A 1 92 ? -15.745 -38.597 24.706 1.00 54.12 92 PRO A CA 1
ATOM 694 C C . PRO A 1 92 ? -14.267 -38.851 25.003 1.00 54.12 92 PRO A C 1
ATOM 696 O O . PRO A 1 92 ? -13.466 -39.113 24.105 1.00 54.12 92 PRO A O 1
ATOM 699 N N . ALA A 1 93 ? -13.923 -38.775 26.286 1.00 53.53 93 ALA A N 1
ATOM 700 C CA . ALA A 1 93 ? -12.657 -39.230 26.826 1.00 53.53 93 ALA A CA 1
ATOM 701 C C . ALA A 1 93 ? -12.511 -40.737 26.562 1.00 53.53 93 ALA A C 1
ATOM 703 O O . ALA A 1 93 ? -12.935 -41.566 27.360 1.00 53.53 93 ALA A O 1
ATOM 704 N N . ALA A 1 94 ? -11.945 -41.093 25.415 1.00 47.41 94 ALA A N 1
ATOM 705 C CA . ALA A 1 94 ? -1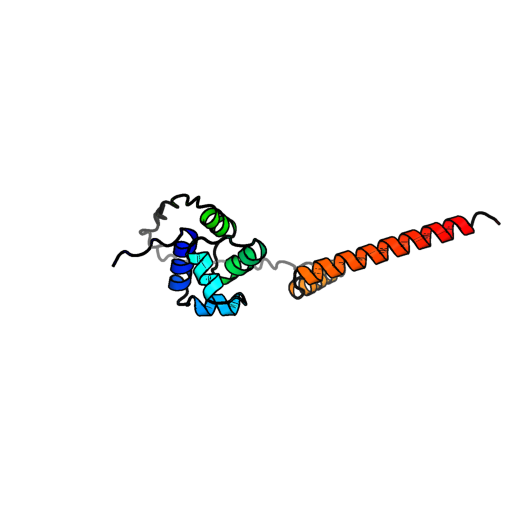1.580 -42.457 25.092 1.00 47.41 94 ALA A CA 1
ATOM 706 C C . ALA A 1 94 ? -10.177 -42.452 24.494 1.00 47.41 94 ALA A C 1
ATOM 708 O O . ALA A 1 94 ? -9.948 -42.076 23.348 1.00 47.41 94 ALA A O 1
ATOM 709 N N . ALA A 1 95 ? -9.247 -42.833 25.363 1.00 53.75 95 ALA A N 1
ATOM 710 C CA . ALA A 1 95 ? -7.995 -43.498 25.070 1.00 53.75 95 ALA A CA 1
ATOM 711 C C . ALA A 1 95 ? -7.878 -44.053 23.639 1.00 53.75 95 ALA A C 1
ATOM 713 O O . ALA A 1 95 ? -8.549 -45.018 23.288 1.00 53.75 95 ALA A O 1
ATOM 714 N N . PHE A 1 96 ? -6.934 -43.513 22.871 1.00 45.19 96 PHE A N 1
ATOM 715 C CA . PHE A 1 96 ? -6.205 -44.294 21.879 1.00 45.19 96 PHE A CA 1
ATOM 716 C C . PHE A 1 96 ? -4.720 -43.960 21.998 1.00 45.19 96 PHE A C 1
ATOM 718 O O . PHE A 1 96 ? -4.194 -43.017 21.414 1.00 45.19 96 PHE A O 1
ATOM 725 N N . VAL A 1 97 ? -4.073 -44.747 22.851 1.00 56.22 97 VAL A N 1
ATOM 726 C CA . VAL A 1 97 ? -2.665 -45.098 22.726 1.00 56.22 97 VAL A CA 1
ATOM 727 C C . VAL A 1 97 ? -2.576 -46.014 21.510 1.00 56.22 97 VAL A C 1
ATOM 729 O O . VAL A 1 97 ? -3.212 -47.063 21.531 1.00 56.22 97 VAL A O 1
ATOM 732 N N . ALA A 1 98 ? -1.846 -45.606 20.474 1.00 50.41 98 ALA A N 1
ATOM 733 C CA . ALA A 1 98 ? -1.045 -46.479 19.612 1.00 50.41 98 ALA A CA 1
ATOM 734 C C . ALA A 1 98 ? -0.522 -45.687 18.404 1.00 50.41 98 ALA A C 1
ATOM 736 O O . ALA A 1 98 ? -1.294 -45.201 17.582 1.00 50.41 98 ALA A O 1
ATOM 737 N N . ASP A 1 99 ? 0.805 -45.626 18.322 1.00 51.94 99 ASP A N 1
ATOM 738 C CA . ASP A 1 99 ? 1.519 -46.020 17.111 1.00 51.94 99 ASP A CA 1
ATOM 739 C C . ASP A 1 99 ? 1.313 -45.140 15.866 1.00 51.94 99 ASP A C 1
ATOM 741 O O . ASP A 1 99 ? 0.517 -45.413 14.968 1.00 51.94 99 ASP A O 1
ATOM 745 N N . ARG A 1 100 ? 2.093 -44.060 15.785 1.00 46.56 100 ARG A N 1
ATOM 746 C CA . ARG A 1 100 ? 2.530 -43.556 14.482 1.00 46.56 100 ARG A CA 1
ATOM 747 C C . ARG A 1 100 ? 4.036 -43.689 14.429 1.00 46.56 100 ARG A C 1
ATOM 749 O O . ARG A 1 100 ? 4.749 -42.806 14.897 1.00 46.56 100 ARG A O 1
ATOM 756 N N . ASP A 1 101 ? 4.449 -44.823 13.875 1.00 46.16 101 ASP A N 1
ATOM 757 C CA . ASP A 1 101 ? 5.739 -45.029 13.240 1.00 46.16 101 ASP A CA 1
ATOM 758 C C . ASP A 1 101 ? 6.241 -43.740 12.579 1.00 46.16 101 ASP A C 1
ATOM 760 O O . ASP A 1 101 ? 5.571 -43.113 11.749 1.00 46.16 101 ASP A O 1
ATOM 764 N N . ASP A 1 102 ? 7.441 -43.381 13.010 1.00 50.66 102 ASP A N 1
ATOM 765 C CA . ASP A 1 102 ? 8.500 -42.677 12.311 1.00 50.66 102 ASP A CA 1
ATOM 766 C C . ASP A 1 102 ? 8.441 -42.806 10.775 1.00 50.66 102 ASP A C 1
ATOM 768 O O . ASP A 1 102 ? 9.191 -43.543 10.136 1.00 50.66 102 ASP A O 1
ATOM 772 N N . VAL A 1 103 ? 7.598 -42.000 10.128 1.00 57.44 103 VAL A N 1
ATOM 773 C CA . VAL A 1 103 ? 7.836 -41.622 8.732 1.00 57.44 103 VAL A CA 1
ATOM 774 C C . VAL A 1 103 ? 8.884 -40.519 8.768 1.00 57.44 103 VAL A C 1
ATOM 776 O O . VAL A 1 103 ? 8.580 -39.330 8.645 1.00 57.44 103 VAL A O 1
ATOM 779 N N . PHE A 1 104 ? 10.139 -40.928 8.970 1.00 46.47 104 PHE A N 1
ATOM 780 C CA . PHE A 1 104 ? 11.300 -40.131 8.607 1.00 46.47 104 PHE A CA 1
ATOM 781 C C . PHE A 1 104 ? 11.127 -39.743 7.137 1.00 46.47 104 PHE A C 1
ATOM 783 O O . PHE A 1 104 ? 11.409 -40.516 6.220 1.00 46.47 104 PHE A O 1
ATOM 790 N N . HIS A 1 105 ? 10.644 -38.525 6.899 1.00 54.81 105 HIS A N 1
ATOM 791 C CA . HIS A 1 105 ? 10.827 -37.867 5.623 1.00 54.81 105 HIS A CA 1
ATOM 792 C C . HIS A 1 105 ? 12.336 -37.738 5.438 1.00 54.81 105 HIS A C 1
ATOM 794 O O . HIS A 1 105 ? 12.962 -36.825 5.974 1.00 54.81 105 HIS A O 1
ATOM 800 N N . HIS A 1 106 ? 12.925 -38.691 4.714 1.00 51.09 106 HIS A N 1
ATOM 801 C CA . HIS A 1 106 ? 14.243 -38.549 4.126 1.00 51.09 106 HIS A CA 1
ATOM 802 C C . HIS A 1 106 ? 14.212 -37.276 3.280 1.00 51.09 106 HIS A C 1
ATOM 804 O O . HIS A 1 106 ? 13.791 -37.287 2.124 1.00 51.09 106 HIS A O 1
ATOM 810 N N . ALA A 1 107 ? 14.603 -36.160 3.894 1.00 56.06 107 ALA A N 1
ATOM 811 C CA . ALA A 1 107 ? 14.899 -34.927 3.203 1.00 56.06 107 ALA A CA 1
ATOM 812 C C . ALA A 1 107 ? 16.030 -35.268 2.238 1.00 56.06 107 ALA A C 1
ATOM 814 O O . ALA A 1 107 ? 17.182 -35.441 2.644 1.00 56.06 107 ALA A O 1
ATOM 815 N N . ALA A 1 108 ? 15.667 -35.481 0.974 1.00 62.94 108 ALA A N 1
ATOM 816 C CA . ALA A 1 108 ? 16.633 -35.691 -0.081 1.00 62.94 108 ALA A CA 1
ATOM 817 C C . ALA A 1 108 ? 17.643 -34.535 -0.006 1.00 62.94 108 ALA A C 1
ATOM 819 O O . ALA A 1 108 ? 17.218 -33.382 0.125 1.00 62.94 108 ALA A O 1
ATOM 820 N N . PRO A 1 109 ? 18.956 -34.814 -0.035 1.00 65.00 109 PRO A N 1
ATOM 821 C CA . PRO A 1 109 ? 19.950 -33.757 -0.038 1.00 65.00 109 PRO A CA 1
ATOM 822 C C . PRO A 1 109 ? 19.672 -32.870 -1.250 1.00 65.00 109 PRO A C 1
ATOM 824 O O . PRO A 1 109 ? 19.755 -33.324 -2.394 1.00 65.00 109 PRO A O 1
ATOM 827 N N . LEU A 1 110 ? 19.267 -31.628 -0.973 1.00 55.97 110 LEU A N 1
ATOM 828 C CA . LEU A 1 110 ? 19.021 -30.611 -1.987 1.00 55.97 110 LEU A CA 1
ATOM 829 C C . LEU A 1 110 ? 20.251 -30.546 -2.889 1.00 55.97 110 LEU A C 1
ATOM 831 O O . LEU A 1 110 ? 21.387 -30.484 -2.404 1.00 55.97 110 LEU A O 1
ATOM 835 N N . ARG A 1 111 ? 20.037 -30.613 -4.206 1.00 69.75 111 ARG A N 1
ATOM 836 C CA . ARG A 1 111 ? 21.146 -30.523 -5.151 1.00 69.75 111 ARG A CA 1
ATOM 837 C C . ARG A 1 111 ? 21.797 -29.152 -4.976 1.00 69.75 111 ARG A C 1
ATOM 839 O O . ARG A 1 111 ? 21.141 -28.179 -4.619 1.00 69.75 111 ARG A O 1
ATOM 846 N N . SER A 1 112 ? 23.099 -29.054 -5.242 1.00 77.88 112 SER A N 1
ATOM 847 C CA . SER A 1 112 ? 23.847 -27.788 -5.117 1.00 77.88 112 SER A CA 1
ATOM 848 C C . SER A 1 112 ? 23.204 -26.628 -5.902 1.00 77.88 112 SER A C 1
ATOM 850 O O . SER A 1 112 ? 23.379 -25.464 -5.550 1.00 77.88 112 SER A O 1
ATOM 852 N N . GLU A 1 113 ? 22.427 -26.943 -6.939 1.00 79.31 113 GLU A N 1
ATOM 853 C CA . GLU A 1 113 ? 21.644 -25.987 -7.723 1.00 79.31 113 GLU A CA 1
ATOM 854 C C . GLU A 1 113 ? 20.476 -25.381 -6.926 1.00 79.31 113 GLU A C 1
ATOM 856 O O . GLU A 1 113 ? 20.271 -24.170 -6.985 1.00 79.31 113 GLU A O 1
ATOM 861 N N . ASP A 1 114 ? 19.781 -26.172 -6.105 1.00 76.62 114 ASP A N 1
ATOM 862 C CA . ASP A 1 114 ? 18.664 -25.706 -5.274 1.00 76.62 114 ASP A CA 1
ATOM 863 C C . ASP A 1 114 ? 19.133 -24.742 -4.172 1.00 76.62 114 ASP A C 1
ATOM 865 O O . ASP A 1 114 ? 18.453 -23.762 -3.865 1.00 76.62 114 ASP A O 1
ATOM 869 N N . LEU A 1 115 ? 20.336 -24.960 -3.626 1.00 76.56 115 LEU A N 1
ATOM 870 C CA . LEU A 1 115 ? 20.970 -24.042 -2.669 1.00 76.56 115 LEU A CA 1
ATOM 871 C C . LEU A 1 115 ? 21.243 -22.664 -3.285 1.00 76.56 115 LEU A C 1
ATOM 873 O O . LEU A 1 115 ? 21.002 -21.643 -2.643 1.00 76.56 115 LEU A O 1
ATOM 877 N N . LYS A 1 116 ? 21.684 -22.617 -4.548 1.00 84.69 116 LYS A N 1
ATOM 878 C CA . LYS A 1 116 ? 21.927 -21.349 -5.255 1.00 84.69 116 LYS A CA 1
ATOM 879 C C . LYS A 1 116 ? 20.629 -20.596 -5.528 1.00 84.69 116 LYS A C 1
ATOM 881 O O . LYS A 1 116 ? 20.602 -19.374 -5.407 1.00 84.69 116 LYS A O 1
ATOM 886 N N . ILE A 1 117 ? 19.559 -21.312 -5.877 1.00 82.56 117 ILE A N 1
ATOM 887 C CA . ILE A 1 117 ? 18.237 -20.712 -6.100 1.00 82.56 117 ILE A CA 1
ATOM 888 C C . ILE A 1 117 ? 17.689 -20.141 -4.788 1.00 82.56 117 ILE A C 1
ATOM 890 O O . ILE A 1 117 ? 17.212 -19.008 -4.772 1.00 82.56 117 ILE A O 1
ATOM 894 N N . ALA A 1 118 ? 17.811 -20.878 -3.680 1.00 78.75 118 ALA A N 1
ATOM 895 C CA . ALA A 1 118 ? 17.374 -20.409 -2.368 1.00 78.75 118 ALA A CA 1
ATOM 896 C C . ALA A 1 118 ? 18.130 -19.145 -1.918 1.00 78.75 118 ALA A C 1
ATOM 898 O O . ALA A 1 118 ? 17.512 -18.201 -1.420 1.00 78.75 118 ALA A O 1
ATOM 899 N N . GLU A 1 119 ? 19.445 -19.090 -2.141 1.00 85.81 119 GLU A N 1
ATOM 900 C CA . GLU A 1 119 ? 20.260 -17.919 -1.806 1.00 85.81 119 GLU A CA 1
ATOM 901 C C . GLU A 1 119 ? 19.908 -16.704 -2.677 1.00 85.81 119 GLU A C 1
ATOM 903 O O . GLU A 1 119 ? 19.730 -15.601 -2.160 1.00 85.81 119 GLU A O 1
ATOM 908 N N . LEU A 1 120 ? 19.678 -16.914 -3.977 1.00 84.19 120 LEU A N 1
ATOM 909 C CA . LEU A 1 120 ? 19.166 -15.880 -4.881 1.00 84.19 120 LEU A CA 1
ATOM 910 C C . LEU A 1 120 ? 17.806 -15.345 -4.427 1.00 84.19 120 LEU A C 1
ATOM 912 O O . LEU A 1 120 ? 17.611 -14.132 -4.378 1.00 84.19 120 LEU A O 1
ATOM 916 N N . CYS A 1 121 ? 16.872 -16.224 -4.061 1.00 82.19 121 CYS A N 1
ATOM 917 C CA . CYS A 1 121 ? 15.561 -15.813 -3.564 1.00 82.19 121 CYS A CA 1
ATOM 918 C C . CYS A 1 121 ? 15.667 -14.984 -2.282 1.00 82.19 121 CYS A C 1
ATOM 920 O O . CYS A 1 121 ? 14.937 -14.004 -2.134 1.00 82.19 121 CYS A O 1
ATOM 922 N N . ARG A 1 122 ? 16.586 -15.340 -1.378 1.00 87.12 122 ARG A N 1
ATOM 923 C CA . ARG A 1 122 ? 16.832 -14.568 -0.159 1.00 87.12 122 ARG A CA 1
ATOM 924 C C . ARG A 1 122 ? 17.367 -13.170 -0.477 1.00 87.12 122 ARG A C 1
ATOM 926 O O . ARG A 1 122 ? 16.837 -12.192 0.037 1.00 87.12 122 ARG A O 1
ATOM 933 N N . VAL A 1 123 ? 18.360 -13.067 -1.359 1.00 84.56 123 VAL A N 1
ATOM 934 C CA . VAL A 1 123 ? 18.926 -11.774 -1.780 1.00 84.56 123 VAL A CA 1
ATOM 935 C C . VAL A 1 123 ? 17.865 -10.906 -2.466 1.00 84.56 123 VAL A C 1
ATOM 937 O O . VAL A 1 123 ? 17.782 -9.711 -2.207 1.00 84.56 123 VAL A O 1
ATOM 940 N N . VAL A 1 124 ? 16.988 -11.502 -3.280 1.00 86.75 124 VAL A N 1
ATOM 941 C CA . VAL A 1 124 ? 15.870 -10.791 -3.924 1.00 86.75 124 VAL A CA 1
ATOM 942 C C . VAL A 1 124 ? 14.825 -10.303 -2.915 1.00 86.75 124 VAL A C 1
ATOM 944 O O . VAL A 1 124 ? 14.191 -9.288 -3.168 1.00 86.75 124 VAL A O 1
ATOM 947 N N . GLN A 1 125 ? 14.632 -10.987 -1.784 1.00 86.25 125 GLN A N 1
ATOM 948 C CA . GLN A 1 125 ? 13.727 -10.523 -0.723 1.00 86.25 125 GLN A CA 1
ATOM 949 C C . GLN A 1 125 ? 14.323 -9.386 0.116 1.00 86.25 125 GLN A C 1
ATOM 951 O O . GLN A 1 125 ? 13.575 -8.539 0.599 1.00 86.25 125 GLN A O 1
ATOM 956 N N . GLU A 1 126 ? 15.646 -9.363 0.296 1.00 91.25 126 GLU A N 1
ATOM 957 C CA . GLU A 1 126 ? 16.345 -8.264 0.977 1.00 91.25 126 GLU A CA 1
ATOM 958 C C . GLU A 1 126 ? 16.424 -7.004 0.093 1.00 91.25 126 GLU A C 1
ATOM 960 O O . GLU A 1 126 ? 16.399 -5.882 0.603 1.00 91.25 126 GLU A O 1
ATOM 965 N N . LEU A 1 127 ? 16.458 -7.173 -1.233 1.00 85.50 127 LEU A N 1
ATOM 966 C CA . LEU A 1 127 ? 16.451 -6.081 -2.205 1.00 85.50 127 LEU A CA 1
ATOM 967 C C . LEU A 1 127 ? 15.018 -5.610 -2.503 1.00 85.50 127 LEU A C 1
ATOM 969 O O . LEU A 1 127 ? 14.132 -6.384 -2.854 1.00 85.50 127 LEU A O 1
ATOM 973 N N . GLY A 1 128 ? 14.775 -4.303 -2.407 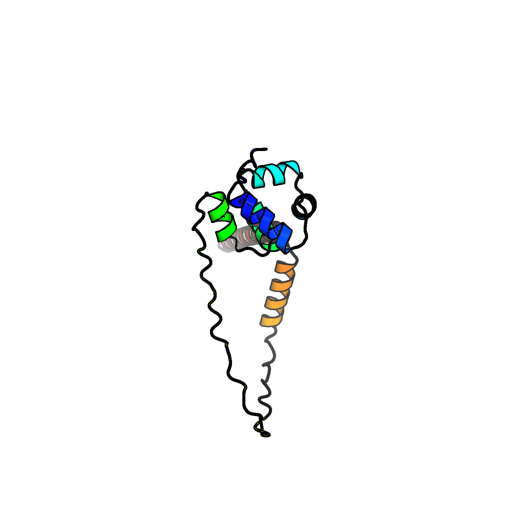1.00 90.06 128 GLY A N 1
ATOM 974 C CA . GLY A 1 128 ? 13.477 -3.722 -2.756 1.00 90.06 128 GLY A CA 1
ATOM 975 C C . GLY A 1 128 ? 13.128 -3.888 -4.248 1.00 90.06 128 GLY A C 1
ATOM 976 O O . GLY A 1 128 ? 14.020 -4.028 -5.087 1.00 90.06 128 GLY A O 1
ATOM 977 N N . PRO A 1 129 ? 11.838 -3.800 -4.629 1.00 86.31 129 PRO A N 1
ATOM 978 C CA . PRO A 1 129 ? 11.389 -4.055 -6.003 1.00 86.31 129 PRO A CA 1
ATOM 979 C C . PRO A 1 129 ? 12.007 -3.104 -7.041 1.00 86.31 129 PRO A C 1
ATOM 981 O O . PRO A 1 129 ? 12.264 -3.515 -8.171 1.00 86.31 129 PRO A O 1
ATOM 984 N N . ASP A 1 130 ? 12.278 -1.850 -6.666 1.00 85.31 130 ASP A N 1
ATOM 985 C CA . ASP A 1 130 ? 12.939 -0.880 -7.548 1.00 85.31 130 ASP A CA 1
ATOM 986 C C . ASP A 1 130 ? 14.419 -1.246 -7.802 1.00 85.31 130 ASP A C 1
ATOM 988 O O . ASP A 1 130 ? 14.950 -1.002 -8.887 1.00 85.31 130 ASP A O 1
ATOM 992 N N . GLU A 1 131 ? 15.081 -1.875 -6.828 1.00 88.38 131 GLU A N 1
ATOM 993 C CA . GLU A 1 131 ? 16.487 -2.281 -6.920 1.00 88.38 131 GLU A CA 1
ATOM 994 C C . GLU A 1 131 ? 16.643 -3.568 -7.738 1.00 88.38 131 GLU A C 1
ATOM 996 O O . GLU A 1 131 ? 17.538 -3.674 -8.580 1.00 88.38 131 GLU A O 1
ATOM 1001 N N . VAL A 1 132 ? 15.697 -4.499 -7.587 1.00 90.69 132 VAL A N 1
ATOM 1002 C CA . VAL A 1 132 ? 15.582 -5.688 -8.443 1.00 90.69 132 VAL A CA 1
ATOM 1003 C C . VAL A 1 132 ? 15.368 -5.288 -9.908 1.00 90.69 132 VAL A C 1
ATOM 1005 O O . VAL A 1 132 ? 16.051 -5.810 -10.789 1.00 90.69 132 VAL A O 1
ATOM 1008 N N . ASP A 1 133 ? 14.482 -4.326 -10.190 1.00 90.12 133 ASP A N 1
ATOM 1009 C CA . ASP A 1 133 ? 14.245 -3.834 -11.557 1.00 90.12 133 ASP A CA 1
ATOM 1010 C C . ASP A 1 133 ? 15.500 -3.179 -12.163 1.00 90.12 133 ASP A C 1
ATOM 1012 O O . ASP A 1 133 ? 15.843 -3.420 -13.327 1.00 90.12 133 ASP A O 1
ATOM 1016 N N . TYR A 1 134 ? 16.235 -2.402 -11.361 1.00 90.94 134 TYR A N 1
ATOM 1017 C CA . TYR A 1 134 ? 17.509 -1.812 -11.770 1.00 90.94 134 TYR A CA 1
ATOM 1018 C C . TYR A 1 134 ? 18.551 -2.881 -12.127 1.00 90.94 134 TYR A C 1
ATOM 1020 O O . TYR A 1 134 ? 19.180 -2.806 -13.189 1.00 90.94 134 TYR A O 1
ATOM 1028 N N . LEU A 1 135 ? 18.715 -3.898 -11.275 1.00 90.50 135 LEU A N 1
ATOM 1029 C CA . LEU A 1 135 ? 19.666 -4.985 -11.503 1.00 90.50 135 LEU A CA 1
ATOM 1030 C C . LEU A 1 135 ? 19.297 -5.817 -12.734 1.00 90.50 135 LEU A C 1
ATOM 1032 O O . LEU A 1 135 ? 20.177 -6.121 -13.538 1.00 90.50 135 LEU A O 1
ATOM 1036 N N . LEU A 1 136 ? 18.011 -6.110 -12.944 1.00 91.62 136 LEU A N 1
ATOM 1037 C CA . LEU A 1 136 ? 17.539 -6.823 -14.134 1.00 91.62 136 LEU A CA 1
ATOM 1038 C C . LEU A 1 136 ? 17.818 -6.036 -15.420 1.00 91.62 136 LEU A C 1
ATOM 1040 O O . LEU A 1 136 ? 18.312 -6.602 -16.398 1.00 91.62 136 LEU A O 1
ATOM 1044 N N . LYS A 1 137 ? 17.574 -4.720 -15.425 1.00 93.00 137 LYS A N 1
ATOM 1045 C CA . LYS A 1 137 ? 17.914 -3.856 -16.569 1.00 93.00 137 LYS A CA 1
ATOM 1046 C C . LYS A 1 137 ? 19.413 -3.829 -16.843 1.00 93.00 137 LYS A C 1
ATOM 1048 O O . LYS A 1 137 ? 19.820 -3.885 -18.004 1.00 93.00 137 LYS A O 1
ATOM 1053 N N . LYS A 1 138 ? 20.231 -3.760 -15.791 1.00 94.12 138 LYS A N 1
ATOM 1054 C CA . LYS A 1 138 ? 21.691 -3.763 -15.913 1.00 94.12 138 LYS A CA 1
ATOM 1055 C C . LYS A 1 138 ? 22.207 -5.098 -16.454 1.00 94.12 138 LYS A C 1
ATOM 1057 O O . LYS A 1 138 ? 22.994 -5.092 -17.394 1.00 94.12 138 LYS A O 1
ATOM 1062 N N . ALA A 1 139 ? 21.718 -6.220 -15.926 1.00 92.81 139 ALA A N 1
ATOM 1063 C CA . ALA A 1 139 ? 22.066 -7.559 -16.399 1.00 92.81 139 ALA A CA 1
ATOM 1064 C C . ALA A 1 139 ? 21.695 -7.754 -17.875 1.00 92.81 139 ALA A C 1
ATOM 1066 O O . ALA A 1 139 ? 22.492 -8.271 -18.654 1.00 92.81 139 ALA A O 1
ATOM 1067 N N . ARG A 1 140 ? 20.518 -7.267 -18.287 1.00 93.44 140 ARG A N 1
ATOM 1068 C CA . ARG A 1 140 ? 20.088 -7.329 -19.685 1.00 93.44 140 ARG A CA 1
ATOM 1069 C C . ARG A 1 140 ? 21.010 -6.542 -20.616 1.00 93.44 140 ARG A C 1
ATOM 1071 O O . ARG A 1 140 ? 21.394 -7.071 -21.649 1.00 93.44 140 ARG A O 1
ATOM 1078 N N . ARG A 1 141 ? 21.420 -5.327 -20.228 1.00 93.06 141 ARG A N 1
ATOM 1079 C CA . ARG A 1 141 ? 22.377 -4.531 -21.017 1.00 93.06 141 ARG A CA 1
ATOM 1080 C C . ARG A 1 141 ? 23.708 -5.268 -21.201 1.00 93.06 141 ARG A C 1
ATOM 1082 O O . ARG A 1 141 ? 24.224 -5.285 -22.309 1.00 93.06 141 ARG A O 1
ATOM 1089 N N . ILE A 1 142 ? 24.224 -5.902 -20.146 1.00 93.06 142 ILE A N 1
ATOM 1090 C CA . ILE A 1 142 ? 25.475 -6.674 -20.218 1.00 93.06 142 ILE A CA 1
ATOM 1091 C C . ILE A 1 142 ? 25.331 -7.855 -21.192 1.00 93.06 142 ILE A C 1
ATOM 1093 O O . ILE A 1 142 ? 26.211 -8.079 -22.015 1.00 93.06 142 ILE A O 1
ATOM 1097 N N . LEU A 1 143 ? 24.209 -8.582 -21.147 1.00 92.69 143 LEU A N 1
ATOM 1098 C CA . LEU A 1 143 ? 23.949 -9.699 -22.066 1.00 92.69 143 LEU A CA 1
ATOM 1099 C C . LEU A 1 143 ? 23.826 -9.254 -23.532 1.00 92.69 143 LEU A C 1
ATOM 1101 O O . LEU A 1 143 ? 24.286 -9.964 -24.430 1.00 92.69 143 LEU A O 1
ATOM 1105 N N . ASP A 1 144 ? 23.224 -8.090 -23.783 1.00 92.38 144 ASP A N 1
ATOM 1106 C CA . ASP A 1 144 ? 23.165 -7.483 -25.118 1.00 92.38 144 ASP A CA 1
ATOM 1107 C C . ASP A 1 144 ? 24.569 -7.072 -25.611 1.00 92.38 144 ASP A C 1
ATOM 1109 O O . ASP A 1 144 ? 24.936 -7.368 -26.750 1.00 92.38 144 ASP A O 1
ATOM 1113 N N . GLU A 1 145 ? 25.392 -6.463 -24.748 1.00 93.88 145 GLU A N 1
ATOM 1114 C CA . GLU A 1 145 ? 26.783 -6.096 -25.060 1.00 93.88 145 GLU A CA 1
ATOM 1115 C C . GLU A 1 145 ? 27.644 -7.334 -25.375 1.00 93.88 145 GLU A C 1
ATOM 1117 O O . GLU A 1 145 ? 28.343 -7.362 -26.391 1.00 93.88 145 GLU A O 1
ATOM 1122 N N . GLU A 1 146 ? 27.543 -8.401 -24.574 1.00 92.69 146 GLU A N 1
ATOM 1123 C CA . GLU A 1 146 ? 28.245 -9.662 -24.843 1.00 92.69 146 GLU A CA 1
ATOM 1124 C C . GLU A 1 146 ? 27.781 -10.328 -26.144 1.00 92.69 146 GLU A C 1
ATOM 1126 O O . GLU A 1 146 ? 28.595 -10.887 -26.887 1.00 92.69 146 GLU A O 1
ATOM 1131 N N . SER A 1 147 ? 26.481 -10.267 -26.444 1.00 90.44 147 SER A N 1
ATOM 1132 C CA . SER A 1 147 ? 25.940 -10.804 -27.695 1.00 90.44 147 SER A CA 1
ATOM 1133 C C . SER A 1 147 ? 26.503 -10.053 -28.903 1.00 90.44 147 SER A C 1
ATOM 1135 O O . SER A 1 147 ? 26.906 -10.691 -29.877 1.00 90.44 147 SER A O 1
ATOM 1137 N N . SER A 1 148 ? 26.621 -8.723 -28.820 1.00 90.25 148 SER A N 1
ATOM 1138 C CA . SER A 1 148 ? 27.244 -7.904 -29.868 1.00 90.25 148 SER A CA 1
ATOM 1139 C C . SER A 1 148 ? 28.703 -8.303 -30.105 1.00 90.25 148 SER A C 1
ATOM 1141 O O . SER A 1 148 ? 29.092 -8.578 -31.240 1.00 90.25 148 SER A O 1
ATOM 1143 N N . LEU A 1 149 ? 29.493 -8.436 -29.036 1.00 88.56 149 LEU A N 1
ATOM 1144 C CA . LEU A 1 149 ? 30.910 -8.808 -29.130 1.00 88.56 149 LEU A CA 1
ATOM 1145 C C . LEU A 1 149 ? 31.114 -10.195 -29.761 1.00 88.56 149 LEU A C 1
ATOM 1147 O O . LEU A 1 149 ? 32.026 -10.392 -30.568 1.00 88.56 149 LEU A O 1
ATOM 1151 N N . ARG A 1 150 ? 30.244 -11.165 -29.447 1.00 86.25 150 ARG A N 1
ATOM 1152 C CA . ARG A 1 150 ? 30.292 -12.508 -30.056 1.00 86.25 150 ARG A CA 1
ATOM 1153 C C . ARG A 1 150 ? 30.012 -12.478 -31.561 1.00 86.25 150 ARG A C 1
ATOM 1155 O O . ARG A 1 150 ? 30.590 -13.280 -32.298 1.00 86.25 150 ARG A O 1
ATOM 1162 N N . HIS A 1 151 ? 29.154 -11.570 -32.026 1.00 84.44 151 HIS A N 1
ATOM 1163 C CA . HIS A 1 151 ? 28.871 -11.404 -33.451 1.00 84.44 151 HIS A CA 1
ATOM 1164 C C . HIS A 1 151 ? 30.048 -10.787 -34.219 1.00 84.44 151 HIS A C 1
ATOM 1166 O O . HIS A 1 151 ? 30.334 -11.239 -35.331 1.00 84.44 151 HIS A O 1
ATOM 1172 N N . ASP A 1 152 ? 30.770 -9.835 -33.625 1.00 80.62 152 ASP A N 1
ATOM 1173 C CA . ASP A 1 152 ? 31.939 -9.208 -34.254 1.00 80.62 152 ASP A CA 1
ATOM 1174 C C . ASP A 1 152 ? 33.115 -10.185 -34.420 1.00 80.62 152 ASP A C 1
ATOM 1176 O O . ASP A 1 152 ? 33.721 -10.248 -35.493 1.00 80.62 152 ASP A O 1
ATOM 1180 N N . ILE A 1 153 ? 33.377 -11.040 -33.423 1.00 80.12 153 ILE A N 1
ATOM 1181 C CA . ILE A 1 153 ? 34.422 -12.081 -33.506 1.00 80.12 153 ILE A CA 1
ATOM 1182 C C . ILE A 1 153 ? 34.113 -13.097 -34.621 1.00 80.12 153 ILE A C 1
ATOM 1184 O O . ILE A 1 153 ? 35.010 -13.562 -35.324 1.00 80.12 153 ILE A O 1
ATOM 1188 N N . LYS A 1 154 ? 32.834 -13.429 -34.837 1.00 79.94 154 LYS A N 1
ATOM 1189 C CA . LYS A 1 154 ? 32.434 -14.359 -35.905 1.00 79.94 154 LYS A CA 1
ATOM 1190 C C . LYS A 1 154 ? 32.600 -13.755 -37.305 1.00 79.94 154 LYS A C 1
ATOM 1192 O O . LYS A 1 154 ? 32.781 -14.498 -38.266 1.00 79.94 154 LYS A O 1
ATOM 1197 N N . LYS A 1 155 ? 32.553 -12.425 -37.424 1.00 79.38 155 LYS A N 1
ATOM 1198 C CA . LYS A 1 155 ? 32.687 -11.703 -38.696 1.00 79.38 155 LYS A CA 1
ATOM 1199 C C . LYS A 1 155 ? 34.150 -11.496 -39.100 1.00 79.38 155 LYS A C 1
ATOM 1201 O O . LYS A 1 155 ? 34.446 -11.513 -40.290 1.00 79.38 155 LYS A O 1
ATOM 1206 N N . SER A 1 156 ? 35.061 -11.357 -38.134 1.00 76.75 156 SER A N 1
ATOM 1207 C CA . SER A 1 156 ? 36.502 -11.213 -38.394 1.00 76.75 156 SER A CA 1
ATOM 1208 C C . SER A 1 156 ? 37.218 -12.539 -38.687 1.00 76.75 156 SER A C 1
ATOM 1210 O O . SER A 1 156 ? 38.244 -12.535 -39.359 1.00 76.75 156 SER A O 1
ATOM 1212 N N . GLY A 1 157 ? 36.666 -13.681 -38.260 1.00 69.94 157 GLY A N 1
ATOM 1213 C CA . GLY A 1 157 ? 37.249 -15.011 -38.492 1.00 69.94 157 GLY A CA 1
ATOM 1214 C C . GLY A 1 157 ? 36.965 -15.660 -39.857 1.00 69.94 157 GLY A C 1
ATOM 1215 O O . GLY A 1 157 ? 37.366 -16.801 -40.056 1.00 69.94 157 GLY A O 1
ATOM 1216 N N . HIS A 1 158 ? 36.260 -14.994 -40.782 1.00 62.44 158 HIS A N 1
ATOM 1217 C CA . HIS A 1 158 ? 35.870 -15.565 -42.088 1.00 62.44 158 HIS A CA 1
ATOM 1218 C C . HIS A 1 158 ? 36.683 -15.034 -43.282 1.00 62.44 158 HIS A C 1
ATOM 1220 O O . HIS A 1 158 ? 36.269 -15.183 -44.428 1.00 62.44 158 HIS A O 1
ATOM 1226 N N . SER A 1 159 ? 37.822 -14.391 -43.016 1.00 60.28 159 SER A N 1
ATOM 1227 C CA . SER A 1 159 ? 38.699 -13.820 -44.042 1.00 60.28 159 SER A CA 1
ATOM 1228 C C . SER A 1 159 ? 40.155 -14.246 -43.823 1.00 60.28 159 SER A C 1
ATOM 1230 O O . SER A 1 159 ? 41.043 -13.398 -43.741 1.00 60.28 159 SER A O 1
ATOM 1232 N N . ALA A 1 160 ? 40.377 -15.555 -43.686 1.00 57.25 160 ALA A N 1
ATOM 1233 C CA . ALA A 1 160 ? 41.691 -16.194 -43.709 1.00 57.25 160 ALA A CA 1
ATOM 1234 C C . ALA A 1 160 ? 41.672 -17.354 -44.708 1.00 57.25 160 ALA A C 1
ATOM 1236 O O . ALA A 1 160 ? 40.648 -18.077 -44.727 1.00 57.25 160 ALA A O 1
#

Secondary structure (DSSP, 8-state):
---PPPPHHHHHHHHHHHHTT--HHHHHHHHT--HHHHHHHH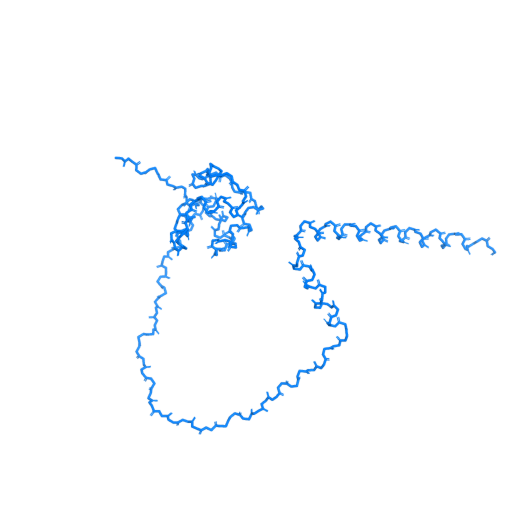TTPPPPHHHHHHHHHHHT--HHHHHHHHTT-----------------PPP-------------------HHHHHHHHHHHHHHHS-HHHHHHHHHHHHHHHHHHHHHHHHHHHHTT--